Protein AF-A0A9D8VBB5-F1 (afdb_monomer)

Structure (mmCIF, N/CA/C/O backbone):
data_AF-A0A9D8VBB5-F1
#
_entry.id   AF-A0A9D8VBB5-F1
#
loop_
_atom_site.group_PDB
_atom_site.id
_atom_site.type_symbol
_atom_site.label_atom_id
_atom_site.label_alt_id
_atom_site.label_comp_id
_atom_site.label_asym_id
_atom_site.label_entity_id
_atom_site.label_seq_id
_atom_site.pdbx_PDB_ins_code
_atom_site.Cartn_x
_atom_site.Cartn_y
_atom_site.Cartn_z
_atom_site.occupancy
_atom_site.B_iso_or_equiv
_atom_site.auth_seq_id
_atom_site.auth_comp_id
_atom_site.auth_asym_id
_atom_site.auth_atom_id
_atom_site.pdbx_PDB_model_num
ATOM 1 N N . MET A 1 1 ? -3.718 -21.889 -40.008 1.00 51.84 1 MET A N 1
ATOM 2 C CA . MET A 1 1 ? -4.147 -20.855 -39.035 1.00 51.84 1 MET A CA 1
ATOM 3 C C . MET A 1 1 ? -3.058 -19.796 -38.916 1.00 51.84 1 MET A C 1
ATOM 5 O O . MET A 1 1 ? -1.943 -20.149 -38.562 1.00 51.84 1 MET A O 1
ATOM 9 N N . LYS A 1 2 ? -3.329 -18.525 -39.250 1.00 44.59 2 LYS A N 1
ATOM 10 C CA . LYS A 1 2 ? -2.368 -17.429 -39.021 1.00 44.59 2 LYS A CA 1
ATOM 11 C C . LYS A 1 2 ? -2.420 -17.036 -37.544 1.00 44.59 2 LYS A C 1
ATOM 13 O O . LYS A 1 2 ? -3.457 -16.566 -37.083 1.00 44.59 2 LYS A O 1
ATOM 18 N N . ALA A 1 3 ? -1.321 -17.226 -36.817 1.00 57.31 3 ALA A N 1
ATOM 19 C CA . ALA A 1 3 ? -1.175 -16.686 -35.472 1.00 57.31 3 ALA A CA 1
ATOM 20 C C . ALA A 1 3 ? -1.329 -15.158 -35.539 1.00 57.31 3 ALA A C 1
ATOM 22 O O . ALA A 1 3 ? -0.593 -14.485 -36.268 1.00 57.31 3 ALA A O 1
ATOM 23 N N . ARG A 1 4 ? -2.312 -14.605 -34.820 1.00 57.22 4 ARG A N 1
ATOM 24 C CA . ARG A 1 4 ? -2.406 -13.157 -34.610 1.00 57.22 4 ARG A CA 1
ATOM 25 C C . ARG A 1 4 ? -1.128 -12.733 -33.890 1.00 57.22 4 ARG A C 1
ATOM 27 O O . ARG A 1 4 ? -0.939 -13.079 -32.729 1.00 57.22 4 ARG A O 1
ATOM 34 N N . LYS A 1 5 ? -0.243 -12.007 -34.582 1.00 56.94 5 LYS A N 1
ATOM 35 C CA . LYS A 1 5 ? 0.860 -11.289 -33.935 1.00 56.94 5 LYS A CA 1
ATOM 36 C C . LYS A 1 5 ? 0.226 -10.290 -32.973 1.00 56.94 5 LYS A C 1
ATOM 38 O O . LYS A 1 5 ? -0.361 -9.310 -33.426 1.00 56.94 5 LYS A O 1
ATOM 43 N N . ILE A 1 6 ? 0.312 -10.564 -31.674 1.00 64.00 6 ILE A N 1
ATOM 44 C CA . ILE A 1 6 ? 0.017 -9.585 -30.629 1.00 64.00 6 ILE A CA 1
ATOM 45 C C . ILE A 1 6 ? 1.066 -8.486 -30.811 1.00 64.00 6 ILE A C 1
ATOM 47 O O . ILE A 1 6 ? 2.234 -8.663 -30.472 1.00 64.00 6 ILE A O 1
ATOM 51 N N . LYS A 1 7 ? 0.686 -7.405 -31.492 1.00 63.59 7 LYS A N 1
ATOM 52 C CA . LYS A 1 7 ? 1.530 -6.227 -31.648 1.00 63.59 7 LYS A CA 1
ATOM 53 C C . LYS A 1 7 ? 1.324 -5.393 -30.393 1.00 63.59 7 LYS A C 1
ATOM 55 O O . LYS A 1 7 ? 0.269 -4.796 -30.250 1.00 63.59 7 LYS A O 1
ATOM 60 N N . VAL A 1 8 ? 2.361 -5.370 -29.559 1.00 59.44 8 VAL A N 1
ATOM 61 C CA . VAL A 1 8 ? 2.525 -4.496 -28.393 1.00 59.44 8 VAL A CA 1
ATOM 62 C C . VAL A 1 8 ? 1.629 -4.888 -27.216 1.00 59.44 8 VAL A C 1
ATOM 64 O O . VAL A 1 8 ? 0.417 -4.708 -27.222 1.00 59.44 8 VAL A O 1
ATOM 67 N N . ILE A 1 9 ? 2.257 -5.443 -26.180 1.00 63.72 9 ILE A N 1
ATOM 68 C CA . ILE A 1 9 ? 1.722 -5.319 -24.826 1.00 63.72 9 ILE A CA 1
ATOM 69 C C . ILE A 1 9 ? 1.980 -3.853 -24.484 1.00 63.72 9 ILE A C 1
ATOM 71 O O . ILE A 1 9 ? 3.143 -3.468 -24.417 1.00 63.72 9 ILE A O 1
ATOM 75 N N . GLU A 1 10 ? 0.941 -3.023 -24.369 1.00 58.12 10 GLU A N 1
ATOM 76 C CA . GLU A 1 10 ? 1.118 -1.677 -23.821 1.00 58.12 10 GLU A CA 1
ATOM 77 C C . GLU A 1 10 ? 1.744 -1.841 -22.438 1.00 58.12 10 GLU A C 1
ATOM 79 O O . GLU A 1 10 ? 1.137 -2.400 -21.524 1.00 58.12 10 GLU A O 1
ATOM 84 N N . THR A 1 11 ? 3.000 -1.433 -22.306 1.00 64.19 11 THR A N 1
ATOM 85 C CA . THR A 1 11 ? 3.677 -1.344 -21.023 1.00 64.19 11 THR A CA 1
ATOM 86 C C . THR A 1 11 ? 3.516 0.095 -20.554 1.00 64.19 11 THR A C 1
ATOM 88 O O . THR A 1 11 ? 4.338 0.932 -20.922 1.00 64.19 11 THR A O 1
ATOM 91 N N . PRO A 1 12 ? 2.495 0.423 -19.737 1.00 67.62 12 PRO A N 1
ATOM 92 C CA . PRO A 1 12 ? 2.254 1.796 -19.274 1.00 67.62 12 PRO A CA 1
ATOM 93 C C . PRO A 1 12 ? 3.381 2.346 -18.381 1.00 67.62 12 PRO A C 1
ATOM 95 O O . PRO A 1 12 ? 3.297 3.467 -17.894 1.00 67.62 12 PRO A O 1
ATOM 98 N N . TYR A 1 13 ? 4.421 1.546 -18.149 1.00 74.06 13 TYR A N 1
ATOM 99 C CA . TYR A 1 13 ? 5.578 1.851 -17.318 1.00 74.06 13 TYR A CA 1
ATOM 100 C C . TYR A 1 13 ? 6.871 2.005 -18.135 1.00 74.06 13 TYR A C 1
ATOM 102 O O . TYR A 1 13 ? 7.941 2.166 -17.551 1.00 74.06 13 TYR A O 1
ATOM 110 N N . GLU A 1 14 ? 6.812 1.918 -19.469 1.00 81.62 14 GLU A N 1
ATOM 111 C CA . GLU A 1 14 ? 7.990 2.135 -20.313 1.00 81.62 14 GLU A CA 1
ATOM 112 C C . GLU A 1 14 ? 8.505 3.571 -20.131 1.00 81.62 14 GLU A C 1
ATOM 114 O O . GLU A 1 14 ? 7.747 4.532 -20.233 1.00 81.62 14 GLU A O 1
ATOM 119 N N . GLY A 1 15 ? 9.792 3.711 -19.803 1.00 83.62 15 GLY A N 1
ATOM 120 C CA . GLY A 1 15 ? 10.417 5.007 -19.521 1.00 83.62 15 GLY A CA 1
ATOM 121 C C . GLY A 1 15 ? 10.284 5.508 -18.078 1.00 83.62 15 GLY A C 1
ATOM 122 O O . GLY A 1 15 ? 10.860 6.545 -17.764 1.00 83.62 15 GLY A O 1
ATOM 123 N N . VAL A 1 16 ? 9.597 4.787 -17.182 1.00 89.00 16 VAL A N 1
ATOM 124 C CA . VAL A 1 16 ? 9.580 5.135 -15.751 1.00 89.00 16 VAL A CA 1
ATOM 125 C C . VAL A 1 16 ? 10.915 4.737 -15.127 1.00 89.00 16 VAL A C 1
ATOM 127 O O . VAL A 1 16 ? 11.253 3.552 -15.062 1.00 89.00 16 VAL A O 1
ATOM 130 N N . SER A 1 17 ? 11.686 5.723 -14.664 1.00 94.38 17 SER A N 1
ATOM 131 C CA . SER A 1 17 ? 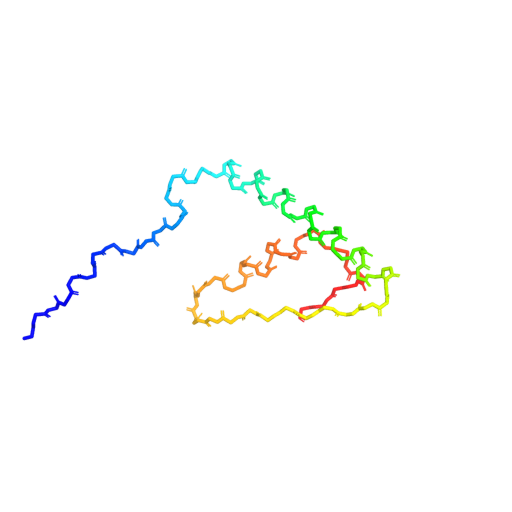12.928 5.449 -13.947 1.00 94.38 17 SER A CA 1
ATOM 132 C C . SER A 1 17 ? 12.642 4.877 -12.556 1.00 94.38 17 SER A C 1
ATOM 134 O O . SER A 1 17 ? 11.582 5.095 -11.962 1.00 94.38 17 SER A O 1
ATOM 136 N N . GLN A 1 18 ? 13.612 4.147 -12.002 1.00 92.88 18 GLN A N 1
ATOM 137 C CA . GLN A 1 18 ? 13.500 3.641 -10.635 1.00 92.88 18 GLN A CA 1
ATOM 138 C C . GLN A 1 18 ? 13.352 4.790 -9.6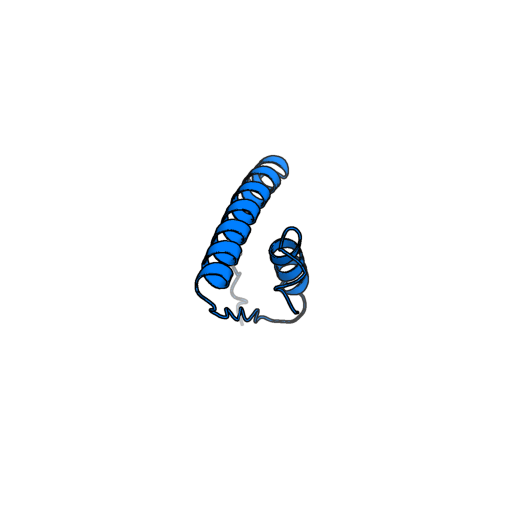27 1.00 92.88 18 GLN A C 1
ATOM 140 O O . GLN A 1 18 ? 12.638 4.639 -8.641 1.00 92.88 18 GLN A O 1
ATOM 145 N N . GLU A 1 19 ? 14.009 5.923 -9.868 1.00 95.88 19 GLU A N 1
ATOM 146 C CA . GLU A 1 19 ? 13.936 7.103 -9.007 1.00 95.88 19 GLU A CA 1
ATOM 147 C C . GLU A 1 19 ? 12.532 7.719 -9.022 1.00 95.88 19 GLU A C 1
ATOM 149 O O . GLU A 1 19 ? 11.926 7.867 -7.959 1.00 95.88 19 GLU A O 1
ATOM 154 N N . ASP A 1 20 ? 11.971 7.957 -10.211 1.00 95.31 20 ASP A N 1
ATOM 155 C CA . ASP A 1 20 ? 10.614 8.498 -10.369 1.00 95.31 20 ASP A CA 1
ATOM 156 C C . ASP A 1 20 ? 9.574 7.597 -9.702 1.00 95.31 20 ASP A C 1
ATOM 158 O O . ASP A 1 20 ? 8.682 8.068 -8.992 1.00 95.31 20 ASP A O 1
ATOM 162 N N . TYR A 1 21 ? 9.725 6.279 -9.863 1.00 94.00 21 TYR A N 1
ATOM 163 C CA . TYR A 1 21 ? 8.880 5.305 -9.183 1.00 94.00 21 TYR A CA 1
ATOM 164 C C . TYR A 1 21 ? 8.945 5.450 -7.657 1.00 94.00 21 TYR A C 1
ATOM 166 O O . TYR A 1 21 ? 7.904 5.432 -7.000 1.00 94.00 21 TYR A O 1
ATOM 174 N N . GLN A 1 22 ? 10.138 5.588 -7.068 1.00 94.94 22 GLN A N 1
ATOM 175 C CA . GLN A 1 22 ? 10.276 5.702 -5.612 1.00 94.94 22 GLN A CA 1
ATOM 176 C C . GLN A 1 22 ? 9.683 7.009 -5.079 1.00 94.94 22 GLN A C 1
ATOM 178 O O . GLN A 1 22 ? 9.014 6.992 -4.041 1.00 94.94 22 GLN A O 1
ATOM 183 N N . ILE A 1 23 ? 9.889 8.119 -5.794 1.00 96.44 23 ILE A N 1
ATOM 184 C CA . ILE A 1 23 ? 9.309 9.426 -5.458 1.00 96.44 23 ILE A CA 1
ATOM 185 C C . ILE A 1 23 ? 7.784 9.319 -5.422 1.00 96.44 23 ILE A C 1
ATOM 187 O O . ILE A 1 23 ? 7.150 9.673 -4.421 1.00 96.44 23 ILE A O 1
ATOM 191 N N . GLU A 1 24 ? 7.193 8.768 -6.479 1.00 95.56 24 GLU A N 1
ATOM 192 C CA . GLU A 1 24 ? 5.744 8.672 -6.599 1.00 95.56 24 GLU A CA 1
ATOM 193 C C . GLU A 1 24 ? 5.150 7.655 -5.616 1.00 95.56 24 GLU A C 1
ATOM 195 O O . GLU A 1 24 ? 4.139 7.930 -4.967 1.00 95.56 24 GLU A O 1
ATOM 200 N N . ASN A 1 25 ? 5.817 6.517 -5.408 1.00 94.94 25 ASN A N 1
ATOM 201 C CA . ASN A 1 25 ? 5.417 5.534 -4.403 1.00 94.94 25 ASN A CA 1
ATOM 202 C C . ASN A 1 25 ? 5.386 6.160 -3.001 1.00 94.94 25 ASN A C 1
ATOM 204 O O . ASN A 1 25 ? 4.416 5.981 -2.263 1.00 94.94 25 ASN A O 1
ATOM 208 N N . ARG A 1 26 ? 6.398 6.960 -2.638 1.00 96.12 26 ARG A N 1
ATOM 209 C CA . ARG A 1 26 ? 6.422 7.658 -1.348 1.00 96.12 26 ARG A CA 1
ATOM 210 C C . ARG A 1 26 ? 5.283 8.668 -1.231 1.00 96.12 26 ARG A C 1
ATOM 212 O O . ARG A 1 26 ? 4.630 8.719 -0.186 1.00 96.12 26 ARG A O 1
ATOM 219 N N . ARG A 1 27 ? 5.024 9.446 -2.287 1.00 97.44 27 ARG A N 1
ATOM 220 C CA . ARG A 1 27 ? 3.911 10.406 -2.335 1.00 97.44 27 ARG A CA 1
ATOM 221 C C . ARG A 1 27 ? 2.570 9.706 -2.105 1.00 97.44 27 ARG A C 1
ATOM 223 O O . ARG A 1 27 ? 1.796 10.133 -1.254 1.00 97.44 27 ARG A O 1
ATOM 230 N N . LEU A 1 28 ? 2.319 8.599 -2.802 1.00 97.06 28 LEU A N 1
ATOM 231 C CA . LEU A 1 28 ? 1.080 7.827 -2.676 1.00 97.06 28 LEU A CA 1
ATOM 232 C C . LEU A 1 28 ? 0.932 7.165 -1.301 1.00 97.06 28 LEU A C 1
ATOM 234 O O . LEU A 1 28 ? -0.167 7.150 -0.750 1.00 97.06 28 LEU A O 1
ATOM 238 N N . GLN A 1 29 ? 2.020 6.685 -0.698 1.00 96.88 29 GLN A N 1
ATOM 239 C CA . GLN A 1 29 ? 1.992 6.144 0.665 1.00 96.88 29 GLN A CA 1
ATOM 240 C C . GLN A 1 29 ? 1.567 7.197 1.703 1.00 96.88 29 GLN A C 1
ATOM 242 O O . GLN A 1 29 ? 0.823 6.876 2.631 1.00 96.88 29 GLN A O 1
ATOM 247 N N . VAL A 1 30 ? 1.971 8.461 1.531 1.00 97.06 30 VAL A N 1
ATOM 248 C CA . VAL A 1 30 ? 1.496 9.572 2.378 1.00 97.06 30 VAL A CA 1
ATOM 249 C C . VAL A 1 30 ? -0.010 9.791 2.209 1.00 97.06 30 VAL A C 1
ATOM 251 O O . VAL A 1 30 ? -0.715 9.996 3.197 1.00 97.06 30 VAL A O 1
ATOM 254 N N . GLU A 1 31 ? -0.532 9.709 0.985 1.00 97.50 31 GLU A N 1
ATOM 255 C CA . GLU A 1 31 ? -1.973 9.850 0.742 1.00 97.50 31 GLU A CA 1
ATOM 256 C C . GLU A 1 31 ? -2.786 8.688 1.329 1.00 97.50 31 GLU A C 1
ATOM 258 O O . GLU A 1 31 ? -3.832 8.915 1.940 1.00 97.50 31 GLU A O 1
ATOM 263 N N . ILE A 1 32 ? -2.285 7.452 1.241 1.00 96.75 32 ILE A N 1
ATOM 264 C CA . ILE A 1 32 ? -2.910 6.282 1.881 1.00 96.75 32 ILE A CA 1
ATOM 265 C C . ILE A 1 32 ? -3.006 6.483 3.398 1.00 96.75 32 ILE A C 1
ATOM 267 O O . ILE A 1 32 ? -4.057 6.226 3.988 1.00 96.75 32 ILE A O 1
ATOM 271 N N . LEU A 1 33 ? -1.953 7.007 4.030 1.00 96.50 33 LEU A N 1
ATOM 272 C CA . LEU A 1 33 ? -1.965 7.330 5.458 1.00 96.50 33 LEU A CA 1
ATOM 273 C C . LEU A 1 33 ? -3.032 8.370 5.818 1.00 96.50 33 LEU A C 1
ATOM 275 O O . LEU A 1 33 ? -3.748 8.195 6.805 1.00 96.50 33 LEU A O 1
ATOM 279 N N . LYS A 1 34 ? -3.191 9.425 5.011 1.00 96.69 34 LYS A N 1
ATOM 280 C CA . LYS A 1 34 ? -4.251 10.431 5.213 1.00 96.69 34 LYS A CA 1
ATOM 281 C C . LYS A 1 34 ? -5.645 9.810 5.107 1.00 96.69 34 LYS A C 1
ATOM 283 O O . LYS A 1 34 ? -6.516 10.106 5.926 1.00 96.69 34 LYS A O 1
ATOM 288 N N . ILE A 1 35 ? -5.856 8.925 4.130 1.00 96.25 35 ILE A N 1
ATOM 289 C CA . ILE A 1 35 ? -7.113 8.182 3.970 1.00 96.25 35 ILE A CA 1
ATOM 290 C C . ILE A 1 35 ? -7.376 7.316 5.205 1.00 96.25 35 ILE A C 1
ATOM 292 O O . ILE A 1 35 ? -8.476 7.364 5.756 1.00 96.25 35 ILE A O 1
ATOM 296 N N . GLN A 1 36 ? -6.368 6.580 5.680 1.00 96.25 36 GLN A N 1
ATOM 297 C CA . GLN A 1 36 ? -6.486 5.743 6.871 1.00 96.25 36 GLN A CA 1
ATOM 298 C C . GLN A 1 36 ? -6.874 6.572 8.104 1.00 96.25 36 GLN A C 1
ATOM 300 O O . GLN A 1 36 ? -7.834 6.223 8.789 1.00 96.25 36 GLN A O 1
ATOM 305 N N . GLN A 1 37 ? -6.192 7.694 8.356 1.00 97.12 37 GLN A N 1
ATOM 306 C CA . GLN A 1 37 ? -6.507 8.595 9.472 1.00 97.12 37 GLN A CA 1
ATOM 307 C C . GLN A 1 37 ? -7.951 9.100 9.407 1.00 97.12 37 GLN A C 1
ATOM 309 O O . GLN A 1 37 ? -8.658 9.098 10.415 1.00 97.12 37 GLN A O 1
ATOM 314 N N . LYS A 1 38 ? -8.421 9.473 8.212 1.00 98.12 38 LYS A N 1
ATOM 315 C CA . LYS A 1 38 ? -9.798 9.931 8.011 1.00 98.12 38 LYS A CA 1
ATOM 316 C C . LYS A 1 38 ? -10.818 8.828 8.295 1.00 98.12 38 LYS A C 1
ATOM 318 O O . LYS A 1 38 ? -11.814 9.092 8.961 1.00 98.12 38 LYS A O 1
ATOM 323 N N . ILE A 1 39 ? -10.563 7.600 7.845 1.00 97.69 39 ILE A N 1
ATOM 324 C CA . ILE A 1 39 ? -11.430 6.441 8.107 1.00 97.69 39 ILE A CA 1
ATOM 325 C C . ILE A 1 39 ? -11.515 6.155 9.610 1.00 97.69 39 ILE A C 1
ATOM 327 O O . ILE A 1 39 ? -12.619 5.996 10.127 1.00 97.69 39 ILE A O 1
ATOM 331 N N . ILE A 1 40 ? -10.372 6.169 10.308 1.00 97.12 40 ILE A N 1
ATOM 332 C CA . ILE A 1 40 ? -10.297 5.977 11.764 1.00 97.12 40 ILE A CA 1
ATOM 333 C C . ILE A 1 40 ? -11.090 7.069 12.492 1.00 97.12 40 ILE A C 1
ATOM 335 O O . ILE A 1 40 ? -11.919 6.757 13.339 1.00 97.12 40 ILE A O 1
ATOM 339 N N . SER A 1 41 ? -10.904 8.344 12.126 1.00 97.94 41 SER A N 1
ATOM 340 C CA . SER A 1 41 ? -11.612 9.467 12.765 1.00 97.94 41 SER A CA 1
ATOM 341 C C . SER A 1 41 ? -13.133 9.428 12.593 1.00 97.94 41 SER A C 1
ATOM 343 O O . SER A 1 41 ? -13.857 10.060 13.354 1.00 97.94 41 SER A O 1
ATOM 345 N N . GLN A 1 42 ? -13.615 8.710 11.577 1.00 98.25 42 GLN A N 1
ATOM 346 C CA . GLN A 1 42 ? -15.034 8.580 11.257 1.00 98.25 42 GLN A CA 1
ATOM 347 C C . GLN A 1 42 ? -15.638 7.266 11.767 1.00 98.25 42 GLN A C 1
ATOM 349 O O . GLN A 1 42 ? -16.797 6.998 11.457 1.00 98.25 42 GLN A O 1
ATOM 354 N N . ASP A 1 43 ? -14.860 6.444 12.481 1.00 97.06 43 ASP A N 1
ATOM 355 C CA . ASP A 1 43 ? -15.230 5.087 12.903 1.00 97.06 43 ASP A CA 1
ATOM 356 C C . ASP A 1 43 ? -15.763 4.224 11.740 1.00 97.06 43 ASP A C 1
ATOM 358 O O . ASP A 1 43 ? -16.774 3.524 11.816 1.00 97.06 43 ASP A O 1
ATOM 362 N N . ARG A 1 44 ? -15.097 4.328 10.582 1.00 97.69 44 ARG A N 1
ATOM 363 C CA . ARG A 1 44 ? -15.450 3.593 9.361 1.00 97.69 44 ARG A CA 1
ATOM 364 C C . 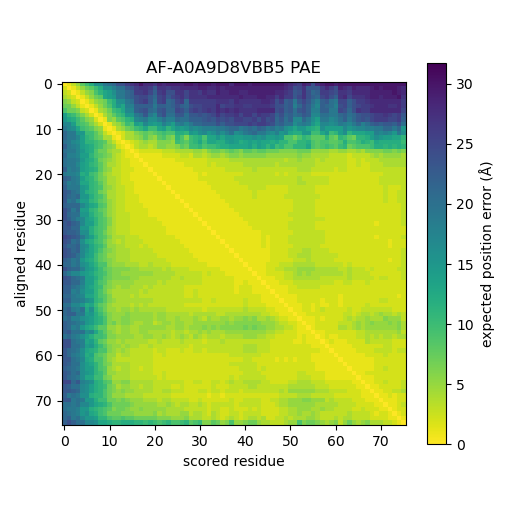ARG A 1 44 ? -14.484 2.442 9.111 1.00 97.69 44 ARG A C 1
ATOM 366 O O . ARG A 1 44 ? -13.385 2.381 9.651 1.00 97.69 44 ARG A O 1
ATOM 373 N N . ARG A 1 45 ? -14.894 1.524 8.234 1.00 95.81 45 ARG A N 1
ATOM 374 C CA . ARG A 1 45 ? -14.075 0.395 7.770 1.00 95.81 45 ARG A CA 1
ATOM 375 C C . ARG A 1 45 ? -13.938 0.448 6.251 1.00 95.81 45 ARG A C 1
ATOM 377 O O . ARG A 1 45 ? -14.905 0.769 5.565 1.00 95.81 45 ARG A O 1
ATOM 384 N N . LEU A 1 46 ? -12.751 0.123 5.744 1.00 95.38 46 LEU A N 1
ATOM 385 C CA . LEU A 1 46 ? -12.450 0.010 4.316 1.00 95.38 46 LEU A CA 1
ATOM 386 C C . LEU A 1 46 ? -11.929 -1.398 4.031 1.00 95.38 46 LEU A C 1
ATOM 388 O O . LEU A 1 46 ? -11.063 -1.891 4.748 1.00 95.38 46 LEU A O 1
ATOM 392 N N . ILE A 1 47 ? -12.452 -2.018 2.977 1.00 96.75 47 ILE A N 1
ATOM 393 C CA . ILE A 1 47 ? -11.987 -3.306 2.460 1.00 96.75 47 ILE A CA 1
ATOM 394 C C . ILE A 1 47 ? -11.474 -3.066 1.043 1.00 96.75 47 ILE A C 1
ATOM 396 O O . ILE A 1 47 ? -12.140 -2.402 0.250 1.00 96.75 47 ILE A O 1
ATOM 400 N N . ILE A 1 48 ? -10.294 -3.603 0.737 1.00 95.19 48 ILE A N 1
ATOM 401 C CA . ILE A 1 48 ? -9.680 -3.539 -0.590 1.00 95.19 48 ILE A CA 1
ATOM 402 C C . ILE A 1 48 ? -9.441 -4.973 -1.052 1.00 95.19 48 ILE A C 1
ATOM 404 O O . ILE A 1 48 ? -8.738 -5.728 -0.384 1.00 95.19 48 ILE A O 1
ATOM 408 N N . LEU A 1 49 ? -10.036 -5.340 -2.186 1.00 96.38 49 LEU A N 1
ATOM 40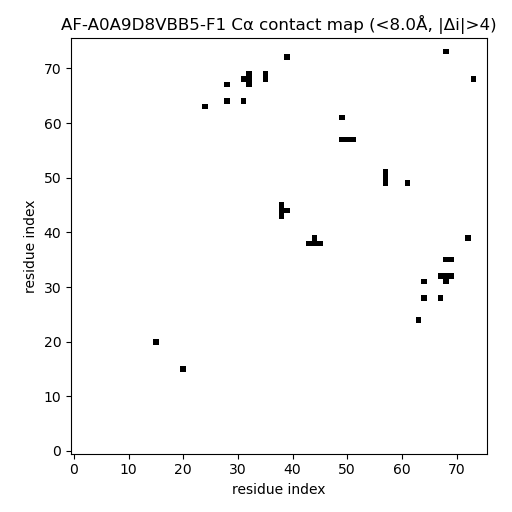9 C CA . LEU A 1 49 ? -9.885 -6.659 -2.792 1.00 96.38 49 LEU A CA 1
ATOM 410 C C . LEU A 1 49 ? -8.897 -6.577 -3.960 1.00 96.38 49 LEU A C 1
ATOM 412 O O . LEU A 1 49 ? -9.066 -5.758 -4.863 1.00 96.38 49 LEU A O 1
ATOM 416 N N . PHE A 1 50 ? -7.886 -7.445 -3.948 1.00 95.38 50 PHE A N 1
ATOM 417 C CA . PHE A 1 50 ? -6.909 -7.571 -5.027 1.00 95.38 50 PHE A CA 1
ATOM 418 C C . PHE A 1 50 ? -7.152 -8.872 -5.795 1.00 95.38 50 PHE A C 1
ATOM 420 O O . PHE A 1 50 ? -6.838 -9.952 -5.301 1.00 95.38 50 PHE A O 1
ATOM 427 N N . GLU A 1 51 ? -7.661 -8.757 -7.021 1.00 96.31 51 GLU A N 1
ATOM 428 C CA . GLU A 1 51 ? -7.934 -9.885 -7.919 1.00 96.31 51 GLU A CA 1
ATOM 429 C C . GLU A 1 51 ? -6.940 -9.959 -9.081 1.00 96.31 51 GLU A C 1
ATOM 431 O O . GLU A 1 51 ? -6.279 -8.983 -9.436 1.00 96.31 51 GLU A O 1
ATOM 436 N N . GLY A 1 52 ? -6.817 -11.142 -9.684 1.00 94.56 52 GLY A N 1
ATOM 437 C CA . GLY A 1 52 ? -5.952 -11.362 -10.844 1.00 94.56 52 GLY A CA 1
ATOM 438 C C . GLY A 1 52 ? -5.433 -12.791 -10.947 1.00 94.56 52 GLY A C 1
ATOM 439 O O . GLY A 1 52 ? -5.540 -13.578 -10.008 1.00 94.56 52 GLY A O 1
ATOM 440 N N . ARG A 1 53 ? -4.819 -13.127 -12.08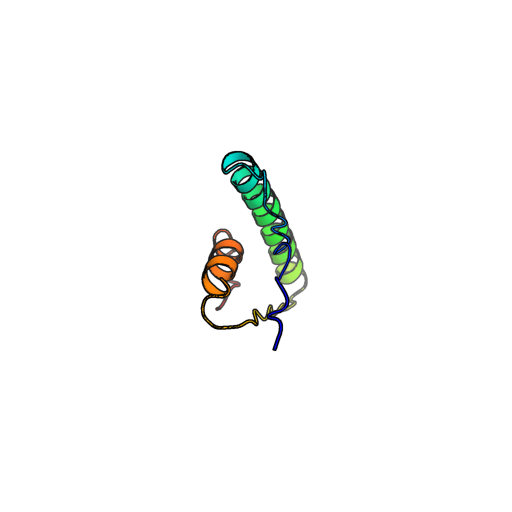5 1.00 96.19 53 ARG A N 1
ATOM 441 C CA . ARG A 1 53 ? -4.219 -14.452 -12.307 1.00 96.19 53 ARG A CA 1
ATOM 442 C C . ARG A 1 53 ? -3.007 -14.697 -11.404 1.00 96.19 53 ARG A C 1
ATOM 444 O O . ARG A 1 53 ? -2.479 -13.778 -10.762 1.00 96.19 53 ARG A O 1
ATOM 451 N N . ASP A 1 54 ? -2.572 -15.947 -11.339 1.00 94.50 54 ASP A N 1
ATOM 452 C CA . ASP A 1 54 ? -1.310 -16.296 -10.692 1.00 94.50 54 ASP A CA 1
ATOM 453 C C . ASP A 1 54 ? -0.151 -15.529 -11.336 1.00 94.50 54 ASP A C 1
ATOM 455 O O . ASP A 1 54 ? -0.171 -15.234 -12.531 1.00 94.50 54 ASP A O 1
ATOM 459 N N . ALA A 1 55 ? 0.817 -15.128 -10.509 1.00 91.94 55 ALA A N 1
ATOM 460 C CA . ALA A 1 55 ? 1.948 -14.277 -10.890 1.00 91.94 55 ALA A CA 1
ATOM 461 C C . ALA A 1 55 ? 1.599 -12.880 -11.463 1.00 91.94 55 ALA A C 1
ATOM 463 O O . ALA A 1 55 ? 2.492 -12.178 -11.924 1.00 91.94 55 ALA A O 1
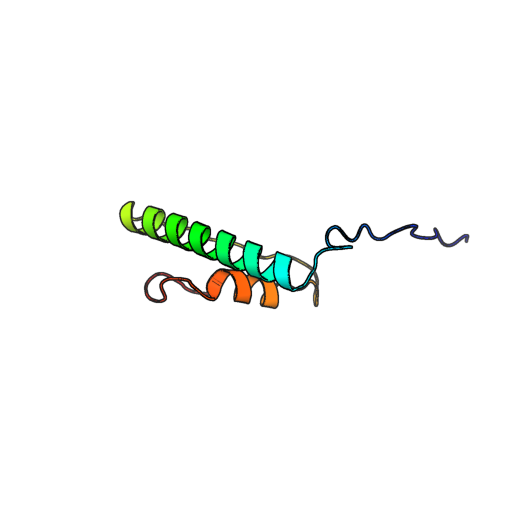ATOM 464 N N . ALA A 1 56 ? 0.353 -12.402 -11.351 1.00 92.56 56 ALA A N 1
ATOM 465 C CA . ALA A 1 56 ? -0.036 -11.055 -11.801 1.00 92.56 56 ALA A CA 1
ATOM 466 C C . ALA A 1 56 ? 0.497 -9.894 -10.926 1.00 92.56 56 ALA A C 1
ATOM 468 O O . ALA A 1 56 ? 0.162 -8.740 -11.169 1.00 92.56 56 ALA A O 1
ATOM 469 N N . GLY A 1 57 ? 1.282 -10.176 -9.878 1.00 92.75 57 GLY A N 1
ATOM 470 C CA . GLY A 1 57 ? 1.866 -9.144 -9.007 1.00 92.75 57 GLY A CA 1
ATOM 471 C C . GLY A 1 57 ? 0.995 -8.693 -7.826 1.00 92.75 57 GLY A C 1
ATOM 472 O O . GLY A 1 57 ? 1.330 -7.715 -7.161 1.00 92.75 57 GLY A O 1
ATOM 473 N N . LYS A 1 58 ? -0.089 -9.413 -7.498 1.00 95.38 58 LYS A N 1
ATOM 474 C CA . LYS A 1 58 ? -0.997 -9.068 -6.381 1.00 95.38 58 LYS A CA 1
ATOM 475 C C . LYS A 1 58 ? -0.262 -8.880 -5.044 1.00 95.38 58 LYS A C 1
ATOM 477 O O . LYS A 1 58 ? -0.453 -7.876 -4.367 1.00 95.38 58 LYS A O 1
ATOM 482 N N . GLY A 1 59 ? 0.624 -9.817 -4.691 1.00 95.38 59 GLY A N 1
ATOM 483 C CA . GLY A 1 59 ? 1.350 -9.791 -3.414 1.00 95.38 59 GLY A CA 1
ATOM 484 C C . GLY A 1 59 ? 2.328 -8.621 -3.286 1.00 95.38 59 GLY A C 1
ATOM 485 O O . GLY A 1 59 ? 2.392 -7.984 -2.236 1.00 95.38 59 GLY A O 1
ATOM 486 N N . SER A 1 60 ? 3.048 -8.280 -4.360 1.00 94.06 60 SER A N 1
ATOM 487 C CA . SER A 1 60 ? 3.911 -7.092 -4.375 1.00 94.06 60 SER A CA 1
ATOM 488 C C . SER A 1 60 ? 3.104 -5.805 -4.240 1.00 94.06 60 SER A C 1
ATOM 490 O O . SER A 1 60 ? 3.532 -4.903 -3.525 1.00 94.06 60 SER A O 1
ATOM 492 N N . THR A 1 61 ? 1.925 -5.732 -4.862 1.00 94.19 61 THR A N 1
ATOM 493 C CA . THR A 1 61 ? 1.039 -4.568 -4.745 1.00 94.19 61 THR A CA 1
ATOM 494 C C . THR A 1 61 ? 0.515 -4.411 -3.322 1.00 94.19 61 THR A C 1
ATOM 496 O O . THR A 1 61 ? 0.625 -3.320 -2.768 1.00 94.19 61 THR A O 1
ATOM 499 N N . ILE A 1 62 ? 0.039 -5.496 -2.695 1.00 95.25 62 ILE A N 1
ATOM 500 C CA . ILE A 1 62 ? -0.377 -5.486 -1.283 1.00 95.25 62 ILE A CA 1
ATOM 501 C C . ILE A 1 62 ? 0.779 -4.991 -0.413 1.00 95.25 62 ILE A C 1
ATOM 503 O O . ILE A 1 62 ? 0.607 -4.034 0.333 1.00 95.25 62 ILE A O 1
ATOM 507 N N . LYS A 1 63 ? 1.985 -5.549 -0.591 1.00 94.50 63 LYS A N 1
ATOM 508 C CA . LYS A 1 63 ? 3.171 -5.138 0.169 1.00 94.50 63 LYS A CA 1
ATOM 509 C C . LYS A 1 63 ? 3.444 -3.634 0.067 1.00 94.50 63 LYS A C 1
ATOM 511 O O . LYS A 1 63 ? 3.735 -3.018 1.085 1.00 94.50 63 LYS A O 1
ATOM 516 N N . ARG A 1 64 ? 3.345 -3.033 -1.126 1.00 94.31 64 ARG A N 1
ATOM 517 C CA . ARG A 1 64 ? 3.559 -1.583 -1.323 1.00 94.31 64 ARG A CA 1
ATOM 518 C C . ARG A 1 64 ? 2.469 -0.731 -0.685 1.00 94.31 64 ARG A C 1
ATOM 520 O O . ARG A 1 64 ? 2.776 0.324 -0.134 1.00 94.31 64 ARG A O 1
ATOM 527 N N . PHE A 1 65 ? 1.228 -1.209 -0.726 1.00 93.56 65 PHE A N 1
ATOM 528 C CA . PHE A 1 65 ? 0.077 -0.541 -0.123 1.00 93.56 65 PHE A CA 1
ATOM 529 C C . PHE A 1 65 ? 0.157 -0.522 1.411 1.00 93.56 65 PHE A C 1
ATOM 531 O O . PHE A 1 65 ? -0.274 0.436 2.048 1.00 93.56 65 PHE A O 1
ATOM 538 N N . THR A 1 66 ? 0.726 -1.572 2.006 1.00 93.81 66 THR A N 1
ATOM 539 C CA . THR A 1 66 ? 0.735 -1.786 3.461 1.00 93.81 66 THR A CA 1
ATOM 540 C C . THR A 1 66 ? 2.043 -1.377 4.138 1.00 93.81 66 THR A C 1
ATOM 542 O O . THR A 1 66 ? 2.099 -1.345 5.362 1.00 93.81 66 THR A O 1
ATOM 545 N N . GLU A 1 67 ? 3.092 -1.059 3.371 1.00 93.44 67 GLU A N 1
ATOM 546 C CA . GLU A 1 67 ? 4.463 -0.801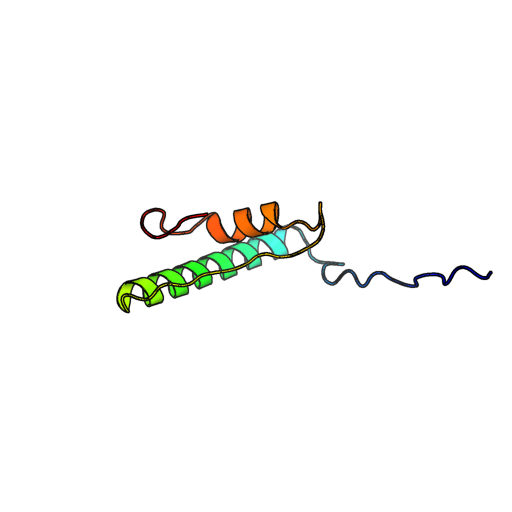 3.854 1.00 93.44 67 GLU A CA 1
ATOM 547 C C . GLU A 1 67 ? 4.550 0.294 4.931 1.00 93.44 67 GLU A C 1
ATOM 549 O O . GLU A 1 67 ? 5.372 0.194 5.834 1.00 93.44 67 GLU A O 1
ATOM 554 N N . ASN A 1 68 ? 3.693 1.317 4.853 1.00 94.06 68 ASN A N 1
ATOM 555 C CA . ASN A 1 68 ? 3.707 2.488 5.739 1.00 94.06 68 ASN A CA 1
ATOM 556 C C . ASN A 1 68 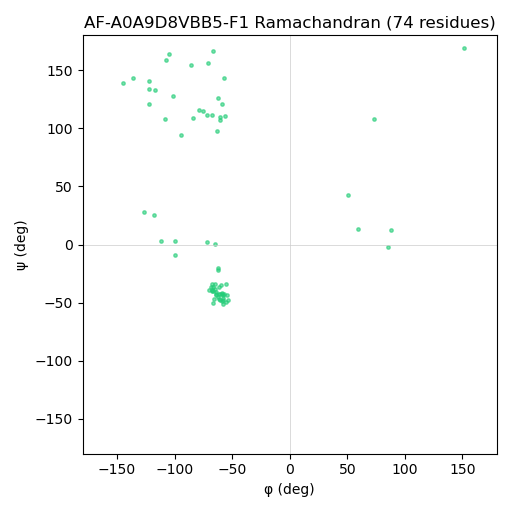? 2.346 2.758 6.406 1.00 94.06 68 ASN A C 1
ATOM 558 O O . ASN A 1 68 ? 2.021 3.903 6.694 1.00 94.06 68 ASN A O 1
ATOM 562 N N . ILE A 1 69 ? 1.527 1.729 6.625 1.00 93.88 69 ILE A N 1
ATOM 563 C CA . ILE A 1 69 ? 0.204 1.8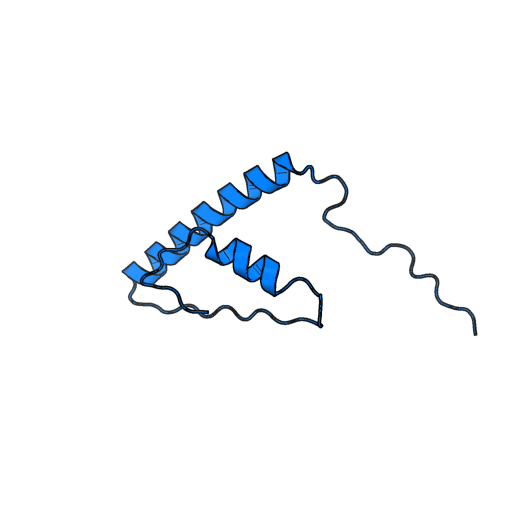53 7.259 1.00 93.88 69 ILE A CA 1
ATOM 564 C C . ILE A 1 69 ? 0.302 1.796 8.795 1.00 93.88 69 ILE A C 1
ATOM 566 O O . ILE A 1 69 ? 1.211 1.175 9.341 1.00 93.88 69 ILE A O 1
ATOM 570 N N . ILE A 1 70 ? -0.658 2.399 9.510 1.00 94.88 70 ILE A N 1
ATOM 571 C CA . ILE A 1 70 ? -0.772 2.296 10.975 1.00 94.88 70 ILE A CA 1
ATOM 572 C C . ILE A 1 70 ? -1.153 0.848 11.350 1.00 94.88 70 ILE A C 1
ATOM 574 O O . ILE A 1 70 ? -2.294 0.450 11.078 1.00 94.88 70 ILE A O 1
ATOM 578 N N . PRO A 1 71 ? -0.267 0.060 12.000 1.00 93.44 71 PRO A N 1
ATOM 579 C CA . PRO A 1 71 ? -0.464 -1.387 12.150 1.00 93.44 71 PRO A CA 1
ATOM 580 C C . PRO A 1 71 ? -1.676 -1.773 13.004 1.00 93.44 71 PRO A C 1
ATOM 582 O O . PRO A 1 71 ? -2.353 -2.753 12.713 1.00 93.44 71 PRO A O 1
ATOM 585 N N . ALA A 1 72 ? -1.997 -0.976 14.029 1.00 95.25 72 ALA A N 1
ATOM 586 C CA . ALA A 1 72 ? -3.120 -1.242 14.931 1.00 95.25 72 ALA A CA 1
ATOM 587 C C . ALA A 1 72 ? -4.494 -1.243 14.228 1.00 95.25 72 ALA A C 1
ATOM 589 O O . ALA A 1 72 ? -5.449 -1.828 14.737 1.00 95.25 72 ALA A O 1
ATOM 590 N N . HIS A 1 73 ? -4.593 -0.616 13.050 1.00 93.56 73 HIS A N 1
ATOM 591 C CA . HIS A 1 73 ? -5.835 -0.452 12.291 1.00 93.56 73 HIS A CA 1
ATOM 592 C C . HIS A 1 73 ? -5.791 -1.146 10.921 1.00 93.56 73 HIS A C 1
ATOM 594 O O . HIS A 1 73 ? -6.485 -0.726 9.994 1.00 93.56 73 HIS A O 1
ATOM 600 N N . PHE A 1 74 ? -4.971 -2.188 10.769 1.00 94.25 74 PHE A N 1
ATOM 601 C CA . PHE A 1 74 ? -4.798 -2.910 9.511 1.00 94.25 74 PHE A CA 1
ATOM 602 C C . PHE A 1 74 ? -4.786 -4.427 9.707 1.00 94.25 74 PHE A C 1
ATOM 604 O O . PHE A 1 74 ? -4.260 -4.929 10.699 1.00 94.25 74 PHE A O 1
ATOM 611 N N . ARG A 1 75 ? -5.374 -5.158 8.752 1.00 93.00 75 ARG A N 1
ATOM 612 C CA . ARG A 1 75 ? -5.359 -6.626 8.670 1.00 93.00 75 ARG A CA 1
ATOM 613 C C . ARG A 1 75 ? -5.297 -7.048 7.199 1.00 93.00 75 ARG A C 1
ATOM 615 O O . ARG A 1 75 ? -5.959 -6.417 6.375 1.00 93.00 75 ARG A O 1
ATOM 622 N N . THR A 1 76 ? -4.489 -8.069 6.905 1.00 86.75 76 THR A N 1
ATOM 623 C CA . THR A 1 76 ? -4.413 -8.743 5.592 1.00 86.75 76 THR A CA 1
ATOM 624 C C . THR A 1 76 ? -5.248 -10.009 5.619 1.00 86.75 76 THR A C 1
ATOM 626 O O . THR A 1 76 ? -5.231 -10.671 6.681 1.00 86.75 76 THR A O 1
#

Sequence (76 aa):
MKARKIKVIETPYEGVSQEDYQIENRRLQVEILKIQQKIISQDRRLIILFEGRDAAGKGSTIKRFTENIIPAHFRT

pLDDT: mean 88.86, std 13.62, range [44.59, 98.25]

Mean predicted aligned error: 7.13 Å

Radius of gyration: 17.37 Å; Cα contacts (8 Å, |Δi|>4): 21; chains: 1; bounding box: 29×31×54 Å

Foldseek 3Di:
DDDPPPDDPPPVCVPPDPVNVVVVLVVVLVVLQVVLVVCVVVVHDDDDDQDDDPPPCSVVVVCSSPVNYDVVRDDD

Solvent-accessible surface area (backbone atoms only — not comparable to full-atom values): 5187 Å² total; per-residue (Å²): 134,84,80,81,76,83,77,73,81,86,60,95,59,74,88,64,47,72,65,58,50,52,56,51,52,53,54,50,46,55,50,53,41,54,51,51,53,52,33,58,77,66,78,52,87,87,87,86,87,85,86,77,62,88,90,66,50,61,69,63,52,50,51,63,70,54,72,72,53,68,66,94,82,61,86,135

Secondary structure (DSSP, 8-state):
-----------TTTT--HHHHHHHHHHHHHHHHHHHHHHHHTT---------STTSSHHHHHHHHHTTS-GGG---